Protein AF-A0A8D9GY89-F1 (afdb_monomer_lite)

Sequence (157 aa):
ISPLILLRYYDDDACVLRKMCLDAKAPHLSSSLPPTLPWKFNKHVQPNKGLTRQGNGNSQELRCVIDVIRYGDRTPKQKVKLNVTEEKLLNLMLKYNGGKPRAETKLKSAVQLQDLLDATRMLVPRTRPGHESDSDPEDLEHAEKLRQVKAVIEEVL

pLDDT: mean 77.35, std 14.72, range [43.56, 95.25]

Structure (mmCIF, N/CA/C/O backbone):
data_AF-A0A8D9GY89-F1
#
_entry.id   AF-A0A8D9GY89-F1
#
loop_
_atom_site.group_PDB
_atom_site.id
_atom_site.type_symbol
_atom_site.label_atom_id
_atom_site.label_alt_id
_atom_site.label_comp_id
_atom_site.label_asym_id
_atom_site.label_entity_id
_atom_site.label_seq_id
_atom_site.pdbx_PDB_ins_code
_atom_site.Cartn_x
_atom_site.Cartn_y
_atom_site.Cartn_z
_atom_site.occupancy
_atom_site.B_iso_or_equiv
_atom_site.auth_seq_id
_atom_site.auth_comp_id
_atom_site.auth_asym_id
_atom_site.auth_atom_id
_atom_site.pdbx_PDB_model_num
ATOM 1 N N . ILE A 1 1 ? 9.283 4.615 -1.381 1.00 58.66 1 ILE A N 1
ATOM 2 C CA . ILE A 1 1 ? 10.492 4.059 -2.040 1.00 58.66 1 ILE A CA 1
ATOM 3 C C . ILE A 1 1 ? 11.470 5.208 -2.205 1.00 58.66 1 ILE A C 1
ATOM 5 O O . ILE A 1 1 ? 11.090 6.213 -2.792 1.00 58.66 1 ILE A O 1
ATOM 9 N N . SER A 1 2 ? 12.668 5.113 -1.630 1.00 69.12 2 SER A N 1
ATOM 10 C CA . SER A 1 2 ? 13.670 6.181 -1.726 1.00 69.12 2 SER A CA 1
ATOM 11 C C . SER A 1 2 ? 14.101 6.401 -3.186 1.00 69.12 2 SER A C 1
ATOM 13 O O . SER A 1 2 ? 14.205 5.416 -3.922 1.00 69.12 2 SER A O 1
ATOM 15 N N . PRO A 1 3 ? 14.417 7.638 -3.612 1.00 66.19 3 PRO A N 1
ATOM 16 C CA . PRO A 1 3 ? 14.859 7.931 -4.982 1.00 66.19 3 PRO A CA 1
ATOM 17 C C . PRO A 1 3 ? 16.050 7.071 -5.432 1.00 66.19 3 PRO A C 1
ATOM 19 O O . PRO A 1 3 ? 16.104 6.623 -6.571 1.00 66.19 3 PRO A O 1
ATOM 22 N N . LEU A 1 4 ? 16.961 6.758 -4.505 1.00 69.31 4 LEU A N 1
ATOM 23 C CA . LEU A 1 4 ? 18.115 5.883 -4.740 1.00 69.31 4 LEU A CA 1
ATOM 24 C C . LEU A 1 4 ? 17.727 4.433 -5.075 1.00 69.31 4 LEU A C 1
ATOM 26 O O . LEU A 1 4 ? 18.391 3.790 -5.884 1.00 69.31 4 LEU A O 1
ATOM 30 N N . ILE A 1 5 ? 16.651 3.920 -4.473 1.00 70.31 5 ILE A N 1
ATOM 31 C CA . ILE A 1 5 ? 16.143 2.565 -4.737 1.00 70.31 5 ILE A CA 1
ATOM 32 C C . ILE A 1 5 ? 15.497 2.521 -6.122 1.00 70.31 5 ILE A C 1
ATOM 34 O O . ILE A 1 5 ? 15.667 1.551 -6.854 1.00 70.31 5 ILE A O 1
ATOM 38 N N . LEU A 1 6 ? 14.779 3.586 -6.486 1.00 70.19 6 LEU A N 1
ATOM 39 C CA . LEU A 1 6 ? 14.156 3.711 -7.797 1.00 70.19 6 LEU A CA 1
ATOM 40 C C . LEU A 1 6 ? 15.212 3.805 -8.910 1.00 70.19 6 LEU A C 1
ATOM 42 O O . LEU A 1 6 ? 15.078 3.139 -9.929 1.00 70.19 6 LEU A O 1
ATOM 46 N N . LEU A 1 7 ? 16.285 4.570 -8.691 1.00 75.81 7 LEU A N 1
ATOM 47 C CA . LEU A 1 7 ? 17.386 4.689 -9.649 1.00 75.81 7 LEU A CA 1
ATOM 48 C C . LEU A 1 7 ? 18.114 3.353 -9.860 1.00 75.81 7 LEU A C 1
ATOM 50 O O . LEU A 1 7 ? 18.347 2.964 -10.999 1.00 75.81 7 LEU A O 1
ATOM 54 N N . ARG A 1 8 ? 18.414 2.620 -8.777 1.00 80.50 8 ARG A N 1
ATOM 55 C CA . ARG A 1 8 ? 19.017 1.280 -8.881 1.00 80.50 8 ARG A CA 1
ATOM 56 C C . ARG A 1 8 ? 18.139 0.301 -9.651 1.00 80.50 8 ARG A C 1
ATOM 58 O O . ARG A 1 8 ? 18.654 -0.394 -10.512 1.00 80.50 8 ARG A O 1
ATOM 65 N N . TYR A 1 9 ? 16.835 0.295 -9.376 1.00 81.94 9 TYR A N 1
ATOM 66 C CA . TYR A 1 9 ? 15.886 -0.564 -10.081 1.00 81.94 9 TYR A CA 1
ATOM 67 C C . TYR A 1 9 ? 15.964 -0.367 -11.601 1.00 81.94 9 TYR A C 1
ATOM 69 O O . TYR A 1 9 ? 16.123 -1.340 -12.325 1.00 81.94 9 TYR A O 1
ATOM 77 N N . TYR A 1 10 ? 15.925 0.880 -12.081 1.00 83.00 10 TYR A N 1
ATOM 78 C CA . TYR A 1 10 ? 15.995 1.155 -13.520 1.00 83.00 10 TYR A CA 1
ATOM 79 C C . TYR A 1 10 ? 17.359 0.828 -14.140 1.00 83.00 10 TYR A C 1
ATOM 81 O O . TYR A 1 10 ? 17.413 0.393 -15.287 1.00 83.00 10 TYR A O 1
ATOM 89 N N . ASP A 1 11 ? 18.458 1.017 -13.403 1.00 83.56 11 ASP A N 1
ATOM 90 C CA . ASP A 1 11 ? 19.786 0.616 -13.876 1.00 83.56 11 ASP A CA 1
ATOM 91 C C . ASP A 1 11 ? 19.902 -0.913 -14.012 1.00 83.56 11 ASP A C 1
ATOM 93 O O . ASP A 1 11 ? 20.429 -1.401 -15.012 1.00 83.56 11 ASP A O 1
ATOM 97 N N . ASP A 1 12 ? 19.401 -1.676 -13.039 1.00 83.88 12 ASP A N 1
ATOM 98 C CA . ASP A 1 12 ? 19.424 -3.143 -13.083 1.00 83.88 12 ASP A CA 1
ATOM 99 C C . ASP A 1 12 ? 18.552 -3.666 -14.238 1.00 83.88 12 ASP A C 1
ATOM 101 O O . ASP A 1 12 ? 18.974 -4.531 -15.006 1.00 83.88 12 ASP A O 1
ATOM 105 N N . ASP A 1 13 ? 17.370 -3.079 -14.421 1.00 84.75 13 ASP A N 1
ATOM 106 C CA . ASP A 1 13 ? 16.427 -3.426 -15.487 1.00 84.75 13 ASP A CA 1
ATOM 107 C C . ASP A 1 13 ? 17.007 -3.147 -16.884 1.00 84.75 13 ASP A C 1
ATOM 109 O O . ASP A 1 13 ? 17.012 -4.005 -17.769 1.00 84.75 13 ASP A O 1
ATOM 113 N N . ALA A 1 14 ? 17.633 -1.980 -17.065 1.00 84.56 14 ALA A N 1
ATOM 114 C CA . ALA A 1 14 ? 18.332 -1.646 -18.300 1.00 84.56 14 ALA A CA 1
ATOM 115 C C . ALA A 1 14 ? 19.507 -2.602 -18.589 1.00 84.56 14 ALA A C 1
ATOM 117 O O . ALA A 1 14 ? 19.756 -2.925 -19.755 1.00 84.56 14 ALA A O 1
ATOM 118 N N . CYS A 1 15 ? 20.217 -3.095 -17.562 1.00 84.31 15 CYS A N 1
ATOM 119 C CA . CYS A 1 15 ? 21.236 -4.138 -17.742 1.00 84.31 15 CYS A CA 1
ATOM 120 C C . CYS A 1 15 ? 20.621 -5.441 -18.271 1.00 84.31 15 CYS A C 1
ATOM 122 O O . CYS A 1 15 ? 21.145 -6.031 -19.222 1.00 84.31 15 CYS A O 1
ATOM 124 N N . VAL A 1 16 ? 19.511 -5.881 -17.670 1.00 86.31 16 VAL A N 1
ATOM 125 C CA . VAL A 1 16 ? 18.814 -7.123 -18.033 1.00 86.31 16 VAL A CA 1
ATOM 126 C C . VAL A 1 16 ? 18.274 -7.045 -19.459 1.00 86.31 16 VAL A C 1
ATOM 128 O O . VAL A 1 16 ? 18.579 -7.920 -20.271 1.00 86.31 16 VAL A O 1
ATOM 131 N N . LEU A 1 17 ? 17.561 -5.972 -19.804 1.00 85.81 17 LEU A N 1
ATOM 132 C CA . LEU A 1 17 ? 17.019 -5.761 -21.148 1.00 85.81 17 LEU A CA 1
ATOM 133 C C . LEU A 1 17 ? 18.116 -5.724 -22.204 1.00 85.81 17 LEU A C 1
ATOM 135 O O . LEU A 1 17 ? 18.021 -6.397 -23.230 1.00 85.81 17 LEU A O 1
ATOM 139 N N . ARG A 1 18 ? 19.204 -4.992 -21.935 1.00 82.94 18 ARG A N 1
ATOM 140 C CA . ARG A 1 18 ? 20.362 -4.955 -22.830 1.00 82.94 18 ARG A CA 1
ATOM 141 C C . ARG A 1 18 ? 20.907 -6.356 -23.074 1.00 82.94 18 ARG A C 1
ATOM 143 O O . ARG A 1 18 ? 21.175 -6.700 -24.224 1.00 82.94 18 ARG A O 1
ATOM 150 N N . LYS A 1 19 ? 21.054 -7.165 -22.022 1.00 83.50 19 LYS A N 1
ATOM 151 C CA . LYS A 1 19 ? 21.532 -8.541 -22.151 1.00 83.50 19 LYS A CA 1
ATOM 152 C C . LYS A 1 19 ? 20.568 -9.404 -22.964 1.00 83.50 19 LYS A C 1
ATOM 154 O O . LYS A 1 19 ? 21.014 -10.042 -23.910 1.00 83.50 19 LYS A O 1
ATOM 159 N N . MET A 1 20 ? 19.269 -9.362 -22.675 1.00 86.38 20 MET A N 1
ATOM 160 C CA . MET A 1 20 ? 18.256 -10.117 -23.423 1.00 86.38 20 MET A CA 1
ATOM 161 C C . MET A 1 20 ? 18.237 -9.743 -24.911 1.00 86.38 20 MET A C 1
ATOM 163 O O . MET A 1 20 ? 18.232 -10.621 -25.774 1.00 86.38 20 MET A O 1
ATOM 167 N N . CYS A 1 21 ? 18.279 -8.446 -25.235 1.00 83.62 21 CYS A N 1
ATOM 168 C CA . CYS A 1 21 ? 18.325 -7.975 -26.618 1.00 83.62 21 CYS A CA 1
ATOM 169 C C . CYS A 1 21 ? 19.611 -8.408 -27.335 1.00 83.62 21 CYS A C 1
ATOM 171 O O . CYS A 1 21 ? 19.547 -8.851 -28.484 1.00 83.62 21 CYS A O 1
ATOM 173 N N . LEU A 1 22 ? 20.770 -8.293 -26.673 1.00 81.69 22 LEU A N 1
ATOM 174 C CA . LEU A 1 22 ? 22.052 -8.715 -27.238 1.00 81.69 22 LEU A CA 1
ATOM 175 C C . LEU A 1 22 ? 22.103 -10.230 -27.435 1.00 81.69 22 LEU A C 1
ATOM 177 O O . LEU A 1 22 ? 22.463 -10.665 -28.519 1.00 81.69 22 LEU A O 1
ATOM 181 N N . ASP A 1 23 ? 21.685 -11.032 -26.458 1.00 83.44 23 ASP A N 1
ATOM 182 C CA . ASP A 1 23 ? 21.632 -12.492 -26.593 1.00 83.44 23 ASP A CA 1
ATOM 183 C C . ASP A 1 23 ? 20.730 -12.913 -27.770 1.00 83.44 23 ASP A C 1
ATOM 185 O O . ASP A 1 23 ? 21.103 -13.787 -28.552 1.00 83.44 23 ASP A O 1
ATOM 189 N N . ALA A 1 24 ? 19.583 -12.249 -27.957 1.00 83.50 24 ALA A N 1
ATOM 190 C CA . ALA A 1 24 ? 18.628 -12.585 -29.013 1.00 83.50 24 ALA A CA 1
ATOM 191 C C . ALA A 1 24 ? 19.035 -12.116 -30.422 1.00 83.50 24 ALA A C 1
ATOM 193 O O . ALA A 1 24 ? 18.675 -12.757 -31.411 1.00 83.50 24 ALA A O 1
ATOM 194 N N . LYS A 1 25 ? 19.717 -10.969 -30.549 1.00 80.56 25 LYS A N 1
ATOM 195 C CA . LYS A 1 25 ? 19.997 -10.334 -31.855 1.00 80.56 25 LYS A CA 1
ATOM 196 C C . LYS A 1 25 ? 21.473 -10.316 -32.239 1.00 80.56 25 LYS A C 1
ATOM 198 O O . LYS A 1 25 ? 21.787 -10.279 -33.425 1.00 80.56 25 LYS A O 1
ATOM 203 N N . ALA A 1 26 ? 22.375 -10.339 -31.264 1.00 79.12 26 ALA A N 1
ATOM 204 C CA . ALA A 1 26 ? 23.816 -10.239 -31.465 1.00 79.12 26 ALA A CA 1
ATOM 205 C C . ALA A 1 26 ? 24.598 -10.971 -30.350 1.00 79.12 26 ALA A C 1
ATOM 207 O O . ALA A 1 26 ? 25.354 -10.336 -29.609 1.00 79.12 26 ALA A O 1
ATOM 208 N N . PRO A 1 27 ? 24.457 -12.306 -30.218 1.00 78.69 27 PRO A N 1
ATOM 209 C CA . PRO A 1 27 ? 25.036 -13.063 -29.101 1.00 78.69 27 PRO A CA 1
ATOM 210 C C . PRO A 1 27 ? 26.566 -12.941 -29.029 1.00 78.69 27 PRO A C 1
ATOM 212 O O . PRO A 1 27 ? 27.141 -12.901 -27.946 1.00 78.69 27 PRO A O 1
ATOM 215 N N . HIS A 1 28 ? 27.222 -12.765 -30.180 1.00 78.38 28 HIS A N 1
ATOM 216 C CA . HIS A 1 28 ? 28.659 -12.491 -30.280 1.00 78.38 28 HIS A CA 1
ATOM 217 C C . HIS A 1 28 ? 29.093 -11.196 -29.566 1.00 78.38 28 HIS A C 1
ATOM 219 O O . HIS A 1 28 ? 30.224 -11.102 -29.097 1.00 78.38 28 HIS A O 1
ATOM 225 N N . LEU A 1 29 ? 28.204 -10.203 -29.451 1.00 74.69 29 LEU A N 1
ATOM 226 C CA . LEU A 1 29 ? 28.462 -8.958 -28.721 1.00 74.69 29 LEU A CA 1
ATOM 227 C C . LEU A 1 29 ? 28.144 -9.083 -27.231 1.00 74.69 29 LEU A C 1
ATOM 229 O O . LEU A 1 29 ? 28.756 -8.386 -26.427 1.00 74.69 29 LEU A O 1
ATOM 233 N N . SER A 1 30 ? 27.223 -9.972 -26.853 1.00 74.25 30 SER A N 1
ATOM 234 C CA . SER A 1 30 ? 26.841 -10.191 -25.452 1.00 74.25 30 SER A CA 1
ATOM 235 C C . SER A 1 30 ? 28.015 -10.678 -24.597 1.00 74.25 30 SER A C 1
ATOM 237 O O . SER A 1 30 ? 28.170 -10.243 -23.461 1.00 74.25 30 SER A O 1
ATOM 239 N N . SER A 1 31 ? 28.891 -11.520 -25.157 1.00 70.38 31 SER A N 1
ATOM 240 C CA . SER A 1 31 ? 30.111 -11.979 -24.474 1.00 70.38 31 SER A CA 1
ATOM 241 C C . SER A 1 31 ? 31.249 -10.951 -24.481 1.00 70.38 31 SER A C 1
ATOM 243 O O . SER A 1 31 ? 32.128 -11.014 -23.628 1.00 70.38 31 SER A O 1
ATOM 245 N N . SER A 1 32 ? 31.257 -10.019 -25.440 1.00 71.62 32 SER A N 1
ATOM 246 C CA . SER A 1 32 ? 32.333 -9.028 -25.596 1.00 71.62 32 SER A CA 1
ATOM 247 C C . SER A 1 32 ? 32.081 -7.737 -24.822 1.00 71.62 32 SER A C 1
ATOM 249 O O . SER A 1 32 ? 33.029 -7.011 -24.518 1.00 71.62 32 SER A O 1
ATOM 251 N N . LEU A 1 33 ? 30.819 -7.397 -24.565 1.00 70.75 33 LEU A N 1
ATOM 252 C CA . LEU A 1 33 ? 30.455 -6.147 -23.922 1.00 70.75 33 LEU A CA 1
ATOM 253 C C . LEU A 1 33 ? 30.325 -6.344 -22.408 1.00 70.75 33 LEU A C 1
ATOM 255 O O . LEU A 1 33 ? 29.673 -7.292 -21.971 1.00 70.75 33 LEU A O 1
ATOM 259 N N . PRO A 1 34 ? 30.879 -5.433 -21.587 1.00 71.00 34 PRO A N 1
ATOM 260 C CA . PRO A 1 34 ? 30.720 -5.529 -20.146 1.00 71.00 34 PRO A CA 1
ATOM 261 C C . PRO A 1 34 ? 29.230 -5.430 -19.776 1.00 71.00 34 PRO A C 1
ATOM 263 O O . PRO A 1 34 ? 28.488 -4.691 -20.435 1.00 71.00 34 PRO A O 1
ATOM 266 N N . PRO A 1 35 ? 28.777 -6.136 -18.724 1.00 66.38 35 PRO A N 1
ATOM 267 C CA . PRO A 1 35 ? 27.377 -6.131 -18.292 1.00 66.38 35 PRO A CA 1
ATOM 268 C C . PRO A 1 35 ? 26.946 -4.791 -17.678 1.00 66.38 35 PRO A C 1
ATOM 270 O O . PRO A 1 35 ? 25.767 -4.581 -17.422 1.00 66.38 35 PRO A O 1
ATOM 273 N N . THR A 1 36 ? 27.887 -3.876 -17.449 1.00 68.31 36 THR A N 1
ATOM 274 C CA . THR A 1 36 ? 27.644 -2.561 -16.863 1.00 68.31 36 THR A CA 1
ATOM 275 C C . THR A 1 36 ? 27.198 -1.540 -17.908 1.00 68.31 36 THR A C 1
ATOM 277 O O . THR A 1 36 ? 27.636 -1.543 -19.061 1.00 68.31 36 THR A O 1
ATOM 280 N N . LEU A 1 37 ? 26.307 -0.641 -17.490 1.00 70.88 37 LEU A N 1
ATOM 281 C CA . LEU A 1 37 ? 25.761 0.400 -18.356 1.00 70.88 37 LEU A CA 1
ATOM 282 C C . LEU A 1 37 ? 26.814 1.470 -18.677 1.00 70.88 37 LEU A C 1
ATOM 284 O O . LEU A 1 37 ? 27.575 1.872 -17.793 1.00 70.88 37 LEU A O 1
ATOM 288 N N . PRO A 1 38 ? 26.843 1.990 -19.915 1.00 65.31 38 PRO A N 1
ATOM 289 C CA . PRO A 1 38 ? 27.890 2.904 -20.366 1.00 65.31 38 PRO A CA 1
ATOM 290 C C . PRO A 1 38 ? 27.910 4.240 -19.605 1.00 65.31 38 PRO A C 1
ATOM 292 O O . PRO A 1 38 ? 28.979 4.811 -19.425 1.00 65.31 38 PRO A O 1
ATOM 295 N N . TRP A 1 39 ? 26.772 4.710 -19.078 1.00 68.50 39 TRP A N 1
ATOM 296 C CA . TRP A 1 39 ? 26.701 5.933 -18.261 1.00 68.50 39 TRP A CA 1
ATOM 297 C C . TRP A 1 39 ? 27.191 5.758 -16.816 1.00 68.50 39 TRP A C 1
ATOM 299 O O . TRP A 1 39 ? 27.347 6.742 -16.098 1.00 68.50 39 TRP A O 1
ATOM 309 N N . LYS A 1 40 ? 27.463 4.523 -16.373 1.00 65.31 40 LYS A N 1
ATOM 310 C CA . LYS A 1 40 ? 28.121 4.257 -15.082 1.00 65.31 40 LYS A CA 1
ATOM 311 C C . LYS A 1 40 ? 29.634 4.496 -15.151 1.00 65.31 40 LYS A C 1
ATOM 313 O O . LYS A 1 40 ? 30.280 4.585 -14.109 1.00 65.31 40 LYS A O 1
ATOM 318 N N . PHE A 1 41 ? 30.203 4.610 -16.354 1.00 57.91 41 PHE A N 1
ATOM 319 C CA . PHE A 1 41 ? 31.607 4.949 -16.559 1.00 57.91 41 PHE A CA 1
ATOM 320 C C . PHE A 1 41 ? 31.769 6.455 -16.773 1.00 57.91 41 PHE A C 1
ATOM 322 O O . PHE A 1 41 ? 31.405 6.998 -17.809 1.00 57.91 41 PHE A O 1
ATOM 329 N N . ASN A 1 42 ? 32.408 7.129 -15.816 1.00 49.81 42 ASN A N 1
ATOM 330 C CA . ASN A 1 42 ? 32.759 8.552 -15.903 1.00 49.81 42 ASN A CA 1
ATOM 331 C C . ASN A 1 42 ? 33.963 8.830 -16.836 1.00 49.81 42 ASN A C 1
ATOM 333 O O . ASN A 1 42 ? 34.696 9.799 -16.659 1.00 49.81 42 ASN A O 1
ATOM 337 N N . LYS A 1 43 ? 34.237 7.944 -17.797 1.00 49.03 43 LYS A N 1
ATOM 338 C CA . LYS A 1 43 ? 35.296 8.125 -18.792 1.00 49.03 43 LYS A CA 1
ATOM 339 C C . LYS A 1 43 ? 34.702 7.884 -20.164 1.00 49.03 43 LYS A C 1
ATOM 341 O O . LYS A 1 43 ? 34.046 6.869 -20.375 1.00 49.03 43 LYS A O 1
ATOM 346 N N . HIS A 1 44 ? 34.951 8.836 -21.059 1.00 45.56 44 HIS A N 1
ATOM 347 C CA . HIS A 1 44 ? 34.568 8.811 -22.463 1.00 45.56 44 HIS A CA 1
ATOM 348 C C . HIS A 1 44 ? 34.841 7.416 -23.037 1.00 45.56 44 HIS A C 1
ATOM 350 O O . HIS A 1 44 ? 35.998 7.027 -23.213 1.00 45.56 44 HIS A O 1
ATOM 356 N N . VAL A 1 45 ? 33.780 6.637 -23.257 1.00 49.22 45 VAL A N 1
ATOM 357 C CA . VAL A 1 45 ? 33.882 5.344 -23.928 1.00 49.22 45 VAL A CA 1
ATOM 358 C C . VAL A 1 45 ? 34.410 5.666 -25.318 1.00 49.22 45 VAL A C 1
ATOM 360 O O . VAL A 1 45 ? 33.721 6.301 -26.115 1.00 49.22 45 VAL A O 1
ATOM 363 N N . GLN A 1 46 ? 35.674 5.325 -25.579 1.00 46.22 46 GLN A N 1
ATOM 364 C CA . GLN A 1 46 ? 36.215 5.395 -26.930 1.00 46.22 46 GLN A CA 1
ATOM 365 C C . GLN A 1 46 ? 35.260 4.602 -27.829 1.00 46.22 46 GLN A C 1
ATOM 367 O O . GLN A 1 46 ? 34.899 3.478 -27.457 1.00 46.22 46 GLN A O 1
ATOM 372 N N . PRO A 1 47 ? 34.811 5.164 -28.968 1.00 45.31 47 PRO A N 1
ATOM 373 C CA . PRO A 1 47 ? 33.952 4.438 -29.887 1.00 45.31 47 PRO A CA 1
ATOM 374 C C . PRO A 1 47 ? 34.655 3.126 -30.205 1.00 45.31 47 PRO A C 1
ATOM 376 O O . PRO A 1 47 ? 35.849 3.123 -30.512 1.00 45.31 47 PRO A O 1
ATOM 379 N N . ASN A 1 48 ? 33.938 2.021 -30.013 1.00 51.53 48 ASN A N 1
ATOM 380 C CA . ASN A 1 48 ? 34.486 0.675 -30.039 1.00 51.53 48 ASN A CA 1
ATOM 381 C C . ASN A 1 48 ? 35.023 0.380 -31.453 1.00 51.53 48 ASN A C 1
ATOM 383 O O . ASN A 1 48 ? 34.308 -0.117 -32.322 1.00 51.53 48 ASN A O 1
ATOM 387 N N . LYS A 1 49 ? 36.277 0.769 -31.713 1.00 44.34 49 LYS A N 1
ATOM 388 C CA . LYS A 1 49 ? 37.033 0.459 -32.928 1.00 44.34 49 LYS A CA 1
ATOM 389 C C . LYS A 1 49 ? 37.326 -1.039 -32.886 1.00 44.34 49 LYS A C 1
ATOM 391 O O . LYS A 1 49 ? 38.391 -1.438 -32.433 1.00 44.34 49 LYS A O 1
ATOM 396 N N . GLY A 1 50 ? 36.374 -1.869 -33.309 1.00 47.88 50 GLY A N 1
ATOM 397 C CA . GLY A 1 50 ? 36.658 -3.296 -33.482 1.00 47.88 50 GLY A CA 1
ATOM 398 C C . GLY A 1 50 ? 35.504 -4.291 -33.420 1.00 47.88 50 GLY A C 1
ATOM 399 O O . GLY A 1 50 ? 35.783 -5.481 -33.455 1.00 47.88 50 GLY A O 1
ATOM 400 N N . LEU A 1 51 ? 34.232 -3.884 -33.364 1.00 50.09 51 LEU A N 1
ATOM 401 C CA . LEU A 1 51 ? 33.106 -4.838 -33.424 1.00 50.09 51 LEU A CA 1
ATOM 402 C C . LEU A 1 51 ? 32.560 -5.027 -34.852 1.00 50.09 51 LEU A C 1
ATOM 404 O O . LEU A 1 51 ? 31.361 -5.198 -35.064 1.00 50.09 51 LEU A O 1
ATOM 408 N N . THR A 1 52 ? 33.432 -4.973 -35.860 1.00 44.88 52 THR A N 1
ATOM 409 C CA . THR A 1 52 ? 33.048 -5.201 -37.256 1.00 44.88 52 THR A CA 1
ATOM 410 C C . THR A 1 52 ? 32.938 -6.695 -37.528 1.00 44.88 52 THR A C 1
ATOM 412 O O . THR A 1 52 ? 33.943 -7.400 -37.607 1.00 44.88 52 THR A O 1
ATOM 415 N N . ARG A 1 53 ? 31.708 -7.177 -37.719 1.00 48.66 53 ARG A N 1
ATOM 416 C CA . ARG A 1 53 ? 31.449 -8.490 -38.311 1.00 48.66 53 ARG A CA 1
ATOM 417 C C . ARG A 1 53 ? 32.063 -8.518 -39.713 1.00 48.66 53 ARG A C 1
ATOM 419 O O . ARG A 1 53 ? 31.653 -7.760 -40.590 1.00 48.66 53 ARG A O 1
ATOM 426 N N . GLN A 1 54 ? 33.019 -9.414 -39.931 1.00 51.94 54 GLN A N 1
ATOM 427 C CA . GLN A 1 54 ? 33.434 -9.819 -41.268 1.00 51.94 54 GLN A CA 1
ATOM 428 C C . GLN A 1 54 ? 32.279 -10.649 -41.851 1.00 51.94 54 GLN A C 1
ATOM 430 O O . GLN A 1 54 ? 32.097 -11.815 -41.515 1.00 51.94 54 GLN A O 1
ATOM 435 N N . GLY A 1 55 ? 31.394 -10.013 -42.619 1.00 50.16 55 GLY A N 1
ATOM 436 C CA . GLY A 1 55 ? 30.248 -10.695 -43.216 1.00 50.16 55 GLY A CA 1
ATOM 437 C C . GLY A 1 55 ? 29.332 -9.753 -43.987 1.00 50.16 55 GLY A C 1
ATOM 438 O O . GLY A 1 55 ? 28.523 -9.055 -43.385 1.00 50.16 55 GLY A O 1
ATOM 439 N N . ASN A 1 56 ? 29.477 -9.777 -45.312 1.00 49.00 56 ASN A N 1
ATOM 440 C CA . ASN A 1 56 ? 28.618 -9.242 -46.373 1.00 49.00 56 ASN A CA 1
ATOM 441 C C . ASN A 1 56 ? 27.634 -8.113 -45.994 1.00 49.00 56 ASN A C 1
ATOM 443 O O . ASN A 1 56 ? 26.509 -8.349 -45.555 1.00 49.00 56 ASN A O 1
ATOM 447 N N . GLY A 1 57 ? 28.049 -6.881 -46.297 1.00 52.81 57 GLY A N 1
ATOM 448 C CA . GLY A 1 57 ? 27.209 -5.856 -46.928 1.00 52.81 57 GLY A CA 1
ATOM 449 C C . GLY A 1 57 ? 26.293 -5.005 -46.051 1.00 52.81 57 GLY A C 1
ATOM 450 O O . GLY A 1 57 ? 26.232 -3.806 -46.285 1.00 52.81 57 GLY A O 1
ATOM 451 N N . ASN A 1 58 ? 25.622 -5.561 -45.039 1.00 56.50 58 ASN A N 1
ATOM 452 C CA . ASN A 1 58 ? 24.592 -4.824 -44.292 1.00 56.50 58 ASN A CA 1
ATOM 453 C C . ASN A 1 58 ? 24.841 -4.888 -42.776 1.00 56.50 58 ASN A C 1
ATOM 455 O O . ASN A 1 58 ? 24.243 -5.696 -42.065 1.00 56.50 58 ASN A O 1
ATOM 459 N N . SER A 1 59 ? 25.738 -4.041 -42.266 1.00 63.19 59 SER A N 1
ATOM 460 C CA . SER A 1 59 ? 25.944 -3.860 -40.825 1.00 63.19 59 SER A CA 1
ATOM 461 C C . SER A 1 59 ? 24.806 -3.022 -40.233 1.00 63.19 59 SER A C 1
ATOM 463 O O . SER A 1 59 ? 24.759 -1.809 -40.430 1.00 63.19 59 SER A O 1
ATOM 465 N N . GLN A 1 60 ? 23.878 -3.657 -39.520 1.00 61.97 60 GLN A N 1
ATOM 466 C CA . GLN A 1 60 ? 22.865 -2.956 -38.729 1.00 61.97 60 GLN A CA 1
ATOM 467 C C . GLN A 1 60 ? 23.442 -2.608 -37.350 1.00 61.97 60 GLN A C 1
ATOM 469 O O . GLN A 1 60 ? 24.029 -3.463 -36.689 1.00 61.97 60 GLN A O 1
ATOM 474 N N . GLU A 1 61 ? 23.275 -1.358 -36.919 1.00 68.31 61 GLU A N 1
ATOM 475 C CA . GLU A 1 61 ? 23.733 -0.856 -35.620 1.00 68.31 61 GLU A CA 1
ATOM 476 C C . GLU A 1 61 ? 22.525 -0.537 -34.728 1.00 68.31 61 GLU A C 1
ATOM 478 O O . GLU A 1 61 ? 21.650 0.245 -35.107 1.00 68.31 61 GLU A O 1
ATOM 483 N N . LEU A 1 62 ? 22.475 -1.119 -33.525 1.00 67.56 62 LEU A N 1
ATOM 484 C CA . LEU A 1 62 ? 21.469 -0.770 -32.520 1.00 67.56 62 LEU A CA 1
ATOM 485 C C . LEU A 1 62 ? 21.817 0.589 -31.899 1.00 67.56 62 LEU A C 1
ATOM 487 O O . LEU A 1 62 ? 22.765 0.692 -31.124 1.00 67.56 62 LEU A O 1
ATOM 491 N N . ARG A 1 63 ? 21.043 1.628 -32.229 1.00 72.12 63 ARG A N 1
ATOM 492 C CA . ARG A 1 63 ? 21.285 2.999 -31.749 1.00 72.12 63 ARG A CA 1
ATOM 493 C C . ARG A 1 63 ? 20.693 3.270 -30.370 1.00 72.12 63 ARG A C 1
ATOM 495 O O . ARG A 1 63 ? 21.349 3.879 -29.531 1.00 72.12 63 ARG A O 1
ATOM 502 N N . CYS A 1 64 ? 19.459 2.835 -30.136 1.00 70.69 64 CYS A N 1
ATOM 503 C CA . CYS A 1 64 ? 18.787 2.988 -28.854 1.00 70.69 64 CYS A CA 1
ATOM 504 C C . CYS A 1 64 ? 17.753 1.880 -28.640 1.00 70.69 64 CYS A C 1
ATOM 506 O O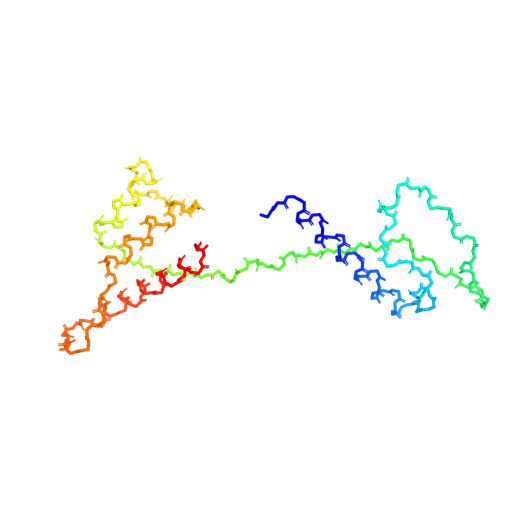 . CYS A 1 64 ? 17.215 1.311 -29.590 1.00 70.69 64 CYS A O 1
ATOM 508 N N . VAL A 1 65 ? 17.484 1.595 -27.370 1.00 74.00 65 VAL A N 1
ATOM 509 C CA . VAL A 1 65 ? 16.331 0.819 -26.915 1.00 74.00 65 VAL A CA 1
ATOM 510 C C . VAL A 1 65 ? 15.582 1.725 -25.953 1.00 74.00 65 VAL A C 1
ATOM 512 O O . VAL A 1 65 ? 16.190 2.285 -25.041 1.00 74.00 65 VAL A O 1
ATOM 515 N N . ILE A 1 66 ? 14.287 1.902 -26.190 1.00 79.06 66 ILE A N 1
ATOM 516 C CA . ILE A 1 66 ? 13.385 2.605 -25.282 1.00 79.06 66 ILE A CA 1
ATOM 517 C C . ILE A 1 66 ? 12.393 1.560 -24.804 1.00 79.06 66 ILE A C 1
ATOM 519 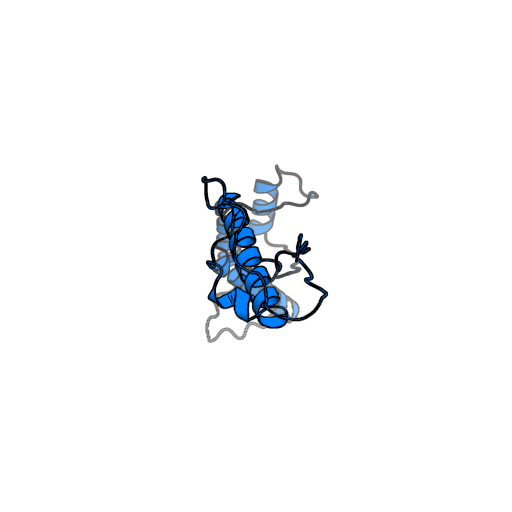O O . ILE A 1 66 ? 11.738 0.927 -25.631 1.00 79.06 66 ILE A O 1
ATOM 523 N N . ASP A 1 67 ? 12.300 1.389 -23.493 1.00 78.75 67 ASP A N 1
ATOM 524 C CA . ASP A 1 67 ? 11.311 0.514 -22.881 1.00 78.75 67 ASP A CA 1
ATOM 525 C C . ASP A 1 67 ? 10.470 1.296 -21.868 1.00 78.75 67 ASP A C 1
ATOM 527 O O . ASP A 1 67 ? 10.955 2.226 -21.217 1.00 78.75 67 ASP A O 1
ATOM 531 N N . VAL A 1 68 ? 9.189 0.944 -21.772 1.00 80.44 68 VAL A N 1
ATOM 532 C CA . VAL A 1 68 ? 8.223 1.570 -20.867 1.00 80.44 68 VAL A CA 1
ATOM 533 C C . VAL A 1 68 ? 7.824 0.542 -19.828 1.00 80.44 68 VAL A C 1
ATOM 535 O O . VAL A 1 68 ? 6.937 -0.284 -20.037 1.00 80.44 68 VAL A O 1
ATOM 538 N N . ILE A 1 69 ? 8.472 0.630 -18.673 1.00 75.12 69 ILE A N 1
ATOM 539 C CA . ILE A 1 69 ? 8.352 -0.386 -17.638 1.00 75.12 69 ILE A CA 1
ATOM 540 C C . ILE A 1 69 ? 7.488 0.165 -16.517 1.00 75.12 69 ILE A C 1
ATOM 542 O O . ILE A 1 69 ? 7.799 1.181 -15.888 1.00 75.12 69 ILE A O 1
ATOM 546 N N . ARG A 1 70 ? 6.366 -0.510 -16.261 1.00 78.88 70 ARG A N 1
ATOM 547 C CA . ARG A 1 70 ? 5.552 -0.236 -15.081 1.00 78.88 70 ARG A CA 1
ATOM 548 C C . ARG A 1 70 ? 6.130 -0.983 -13.898 1.00 78.88 70 ARG A C 1
ATOM 550 O O . ARG A 1 70 ? 6.278 -2.200 -13.928 1.00 78.88 70 ARG A O 1
ATOM 557 N N . TYR A 1 71 ? 6.366 -0.243 -12.825 1.00 71.69 71 TYR A N 1
ATOM 558 C CA . TYR A 1 71 ? 6.662 -0.833 -11.535 1.00 71.69 71 TYR A CA 1
ATOM 559 C C . TYR A 1 71 ? 5.507 -1.772 -11.129 1.00 71.69 71 TYR A C 1
ATOM 561 O O . TYR A 1 71 ? 4.370 -1.311 -10.994 1.00 71.69 71 TYR A O 1
ATOM 569 N N . GLY A 1 72 ? 5.773 -3.074 -10.975 1.00 72.38 72 GLY A N 1
ATOM 570 C CA . GLY A 1 72 ? 4.776 -4.034 -10.490 1.00 72.38 72 GLY A CA 1
ATOM 571 C C . GLY A 1 72 ? 4.303 -3.613 -9.101 1.00 72.38 72 GLY A C 1
ATOM 572 O O . GLY A 1 72 ? 5.133 -3.462 -8.209 1.00 72.38 72 GLY A O 1
ATOM 573 N N . ASP A 1 73 ? 3.005 -3.334 -8.943 1.00 66.56 73 ASP A N 1
ATOM 574 C CA . ASP A 1 73 ? 2.449 -2.693 -7.744 1.00 66.56 73 ASP A CA 1
ATOM 575 C C . ASP A 1 73 ? 2.888 -3.449 -6.482 1.00 66.56 73 ASP A C 1
ATOM 577 O O . ASP A 1 73 ? 2.646 -4.646 -6.317 1.00 66.56 73 ASP A O 1
ATOM 581 N N . ARG A 1 74 ? 3.657 -2.733 -5.659 1.00 69.00 74 ARG A N 1
ATOM 582 C CA . ARG A 1 74 ? 4.427 -3.263 -4.537 1.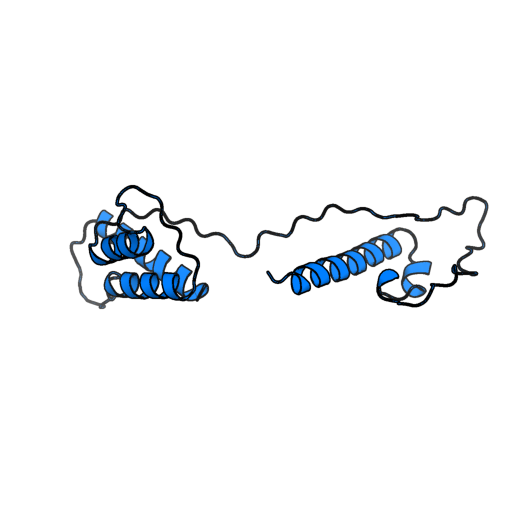00 69.00 74 ARG A CA 1
ATOM 583 C C . ARG A 1 74 ? 3.433 -3.596 -3.417 1.00 69.00 74 ARG A C 1
ATOM 585 O O . ARG A 1 74 ? 2.790 -2.687 -2.900 1.00 69.00 74 ARG A O 1
ATOM 592 N N . THR A 1 75 ? 3.367 -4.879 -3.060 1.00 65.06 75 THR A N 1
ATOM 593 C CA . THR A 1 75 ? 2.535 -5.488 -2.002 1.00 65.06 75 THR A CA 1
ATOM 594 C C . THR A 1 75 ? 1.042 -5.607 -2.361 1.00 65.06 75 THR A C 1
ATOM 596 O O . THR A 1 75 ? 0.414 -4.612 -2.735 1.00 65.06 75 THR A O 1
ATOM 599 N N . PRO A 1 76 ? 0.440 -6.812 -2.263 1.00 70.75 76 PRO A N 1
ATOM 600 C CA . PRO A 1 76 ? -0.985 -6.997 -2.524 1.00 70.75 76 PRO A CA 1
ATOM 601 C C . PRO A 1 76 ? -1.824 -6.062 -1.645 1.00 70.75 76 PRO A C 1
ATOM 603 O O . PRO A 1 76 ? -1.653 -5.985 -0.431 1.00 70.75 76 PRO A O 1
ATOM 606 N N . LYS A 1 77 ? -2.741 -5.318 -2.271 1.00 80.19 77 LYS A N 1
ATOM 607 C CA . LYS A 1 77 ? -3.635 -4.395 -1.565 1.00 80.19 77 LYS A CA 1
ATOM 608 C C . LYS A 1 77 ? -4.802 -5.170 -0.976 1.00 80.19 77 LYS A C 1
ATOM 610 O O . LYS A 1 77 ? -5.674 -5.625 -1.713 1.00 80.19 77 LYS A O 1
ATOM 615 N N . GLN A 1 78 ? -4.860 -5.258 0.347 1.00 85.56 78 GLN A N 1
ATOM 616 C CA . GLN A 1 78 ? -6.011 -5.831 1.032 1.00 85.56 78 GLN A CA 1
ATOM 617 C C . GLN A 1 78 ? -7.100 -4.771 1.212 1.00 85.56 78 GLN A C 1
ATOM 619 O O . GLN A 1 78 ? -6.877 -3.726 1.824 1.00 85.56 78 GLN A O 1
ATOM 624 N N . LYS A 1 79 ? -8.292 -5.024 0.663 1.00 88.06 79 LYS A N 1
ATOM 625 C CA . LYS A 1 79 ? -9.444 -4.125 0.788 1.00 88.06 79 LYS A CA 1
ATOM 626 C C . LYS A 1 79 ? -10.501 -4.767 1.674 1.00 88.06 79 LYS A C 1
ATOM 628 O O . LYS A 1 79 ? -11.236 -5.638 1.223 1.00 88.06 79 LYS A O 1
ATOM 633 N N . VAL A 1 80 ? -10.597 -4.295 2.912 1.00 89.31 80 VAL A N 1
ATOM 634 C CA . VAL A 1 80 ? -11.630 -4.714 3.867 1.00 89.31 80 VAL A CA 1
ATOM 635 C C . VAL A 1 80 ? -12.673 -3.605 3.988 1.00 89.31 80 VAL A C 1
ATOM 637 O O . VAL A 1 80 ? -12.326 -2.427 4.069 1.00 89.31 80 VAL A O 1
ATOM 640 N N . LYS A 1 81 ? -13.959 -3.969 3.973 1.00 90.44 81 LYS A N 1
ATOM 641 C CA . LYS A 1 81 ? -15.068 -3.072 4.322 1.00 90.44 81 LYS A CA 1
ATOM 642 C C . LYS A 1 81 ? -15.665 -3.546 5.640 1.00 90.44 81 LYS A C 1
ATOM 644 O O . LYS A 1 81 ? -16.172 -4.663 5.710 1.00 90.44 81 LYS A O 1
ATOM 649 N N . LEU A 1 82 ? -15.599 -2.695 6.655 1.00 89.94 82 LEU A N 1
ATOM 650 C CA . LEU A 1 82 ? -16.060 -2.979 8.008 1.00 89.94 82 LEU A CA 1
ATOM 651 C C . LEU A 1 82 ? -16.926 -1.814 8.488 1.00 89.94 82 LEU A C 1
ATOM 653 O O . LEU A 1 82 ? -16.480 -0.668 8.459 1.00 89.94 82 LEU A O 1
ATOM 657 N N . ASN A 1 83 ? -18.148 -2.111 8.926 1.00 88.81 83 ASN A N 1
ATOM 658 C CA . ASN A 1 83 ? -18.986 -1.136 9.616 1.00 88.81 83 ASN A CA 1
ATOM 659 C C . ASN A 1 83 ? -18.512 -1.062 11.059 1.00 88.81 83 ASN A C 1
ATOM 661 O O . ASN A 1 83 ? -18.598 -2.060 11.756 1.00 88.81 83 ASN A O 1
ATOM 665 N N . VAL A 1 84 ? -17.994 0.081 11.494 1.00 86.81 84 VAL A N 1
ATOM 666 C CA . VAL A 1 84 ? -17.444 0.248 12.842 1.00 86.81 84 VAL A CA 1
ATOM 667 C C . VAL A 1 84 ? -18.462 0.967 13.719 1.00 86.81 84 VAL A C 1
ATOM 669 O O . VAL A 1 84 ? -18.797 2.119 13.456 1.00 86.81 84 VAL A O 1
ATOM 672 N N . THR A 1 85 ? -18.921 0.295 14.768 1.00 86.69 85 THR A N 1
ATOM 673 C CA . THR A 1 85 ? -19.800 0.846 15.815 1.00 86.69 85 THR A CA 1
ATOM 674 C C . THR A 1 85 ? -19.043 1.154 17.108 1.00 86.69 85 THR A C 1
ATOM 676 O O . THR A 1 85 ? -19.503 1.944 17.926 1.00 86.69 85 THR A O 1
ATOM 679 N N . GLU A 1 86 ? -17.859 0.566 17.270 1.00 88.81 86 GLU A N 1
ATOM 680 C CA . GLU A 1 86 ? -17.074 0.609 18.499 1.00 88.81 86 GLU A CA 1
ATOM 681 C C . GLU A 1 86 ? -16.449 1.979 18.767 1.00 88.81 86 GLU A C 1
ATOM 683 O O . GLU A 1 86 ? -15.664 2.505 17.968 1.00 88.81 86 GLU A O 1
ATOM 688 N N . GLU A 1 87 ? -16.729 2.522 19.953 1.00 90.94 87 GLU A N 1
ATOM 689 C CA . GLU A 1 87 ? -16.330 3.875 20.349 1.00 90.94 87 GLU A CA 1
ATOM 690 C C . GLU A 1 87 ? -14.812 4.087 20.260 1.00 90.94 87 GLU A C 1
ATOM 692 O O . GLU A 1 87 ? -14.345 5.141 19.841 1.00 90.94 87 GLU A O 1
ATOM 697 N N . LYS A 1 88 ? -14.016 3.060 20.581 1.00 89.25 88 LYS A N 1
ATOM 698 C CA . LYS A 1 88 ? -12.546 3.128 20.533 1.00 89.25 88 LYS A CA 1
ATOM 699 C C . LYS A 1 88 ? -12.021 3.427 19.133 1.00 89.25 88 LYS A C 1
ATOM 701 O O . LYS A 1 88 ? -11.149 4.280 18.974 1.00 89.25 88 LYS A O 1
ATOM 706 N N . LEU A 1 89 ? -12.549 2.737 18.123 1.00 91.19 89 LEU A N 1
ATOM 707 C CA . LEU A 1 89 ? -12.152 2.953 16.735 1.00 91.19 89 LEU A CA 1
ATOM 708 C C . LEU A 1 89 ? -12.712 4.279 16.211 1.00 91.19 89 LEU A C 1
ATOM 710 O O . LEU A 1 89 ? -11.997 5.004 15.523 1.00 91.19 89 LEU A O 1
ATOM 714 N N . LEU A 1 90 ? -13.947 4.638 16.575 1.00 91.62 90 LEU A N 1
ATOM 715 C CA . LEU A 1 90 ? -14.544 5.923 16.198 1.00 91.62 90 LEU A CA 1
ATOM 716 C C . LEU A 1 90 ? -13.749 7.109 16.766 1.00 91.62 90 LEU A C 1
ATOM 718 O O . LEU A 1 90 ? -13.378 8.016 16.019 1.00 91.62 90 LEU A O 1
ATOM 722 N N . ASN A 1 91 ? -13.400 7.070 18.053 1.00 91.88 91 ASN A N 1
ATOM 723 C CA . ASN A 1 91 ? -12.573 8.081 18.714 1.00 91.88 91 ASN A CA 1
ATOM 724 C C . ASN A 1 91 ? -11.181 8.175 18.077 1.00 91.88 91 ASN A C 1
ATOM 726 O O . ASN A 1 91 ? -10.654 9.277 17.903 1.00 91.88 91 ASN A O 1
ATOM 730 N N . LEU A 1 92 ? -10.601 7.042 17.663 1.00 92.69 92 LEU A N 1
ATOM 731 C CA . LEU A 1 92 ? -9.328 7.024 16.946 1.00 92.69 92 LEU A CA 1
ATOM 732 C C . LEU A 1 92 ? -9.423 7.722 15.583 1.00 92.69 92 LEU A C 1
ATOM 734 O O . LEU A 1 92 ? -8.549 8.518 15.233 1.00 92.69 92 LEU A O 1
ATOM 738 N N . MET A 1 93 ? -10.496 7.468 14.830 1.00 91.56 93 MET A N 1
ATOM 739 C CA . MET A 1 93 ? -10.732 8.166 13.567 1.00 91.56 93 MET A CA 1
ATOM 740 C C . MET A 1 93 ? -10.892 9.667 13.812 1.00 91.56 93 MET A C 1
ATOM 742 O O . MET A 1 93 ? -10.205 10.452 13.166 1.00 91.56 93 MET A O 1
ATOM 746 N N . LEU A 1 94 ? -11.687 10.091 14.803 1.00 91.94 94 LEU A N 1
ATOM 747 C CA . LEU A 1 94 ? -11.824 11.513 15.148 1.00 91.94 94 LEU A CA 1
ATOM 748 C C . LEU A 1 94 ? -10.489 12.169 15.538 1.00 91.94 94 LEU A C 1
ATOM 750 O O . LEU A 1 94 ? -10.221 13.287 15.084 1.00 91.94 94 LEU A O 1
ATOM 754 N N . LYS A 1 95 ? -9.647 11.480 16.324 1.00 92.38 95 LYS A N 1
ATOM 755 C CA . LYS A 1 95 ? -8.305 11.944 16.729 1.00 92.38 95 LYS A CA 1
ATOM 756 C C . LYS A 1 95 ? -7.454 12.304 15.512 1.00 92.38 95 LYS A C 1
ATOM 758 O O . LYS A 1 95 ? -6.830 13.363 15.493 1.00 92.38 95 LYS A O 1
ATOM 763 N N . TYR A 1 96 ? -7.450 11.459 14.482 1.00 92.31 96 TYR A N 1
ATOM 764 C CA . TYR A 1 96 ? -6.638 11.677 13.280 1.00 92.31 96 TYR A CA 1
ATOM 765 C C . TYR A 1 96 ? -7.330 12.485 12.177 1.00 92.31 96 TYR A C 1
ATOM 767 O O . TYR A 1 96 ? -6.653 12.963 11.267 1.00 92.31 96 TYR A O 1
ATOM 775 N N . ASN A 1 97 ? -8.643 12.700 12.273 1.00 91.62 97 ASN A N 1
ATOM 776 C CA . ASN A 1 97 ? -9.405 13.522 11.331 1.00 91.62 97 ASN A CA 1
ATOM 777 C C . ASN A 1 97 ? -9.533 14.998 11.734 1.00 91.62 97 ASN A C 1
ATOM 779 O O . ASN A 1 97 ? -10.258 15.757 11.086 1.00 91.62 97 ASN A O 1
ATOM 783 N N . GLY A 1 98 ? -8.918 15.404 12.850 1.00 87.75 98 GLY A N 1
ATOM 784 C CA . GLY A 1 98 ? -9.093 16.747 13.406 1.00 87.75 98 GLY A CA 1
ATOM 785 C C . GLY A 1 98 ? -10.529 17.018 13.869 1.00 87.75 98 GLY A C 1
ATOM 786 O O . GLY A 1 98 ? -11.037 18.120 13.677 1.00 87.75 98 GLY A O 1
ATOM 787 N N . GLY A 1 99 ? -11.208 16.000 14.411 1.00 85.75 99 GLY A N 1
ATOM 788 C CA . GLY A 1 99 ? -12.544 16.130 15.001 1.00 85.75 99 GLY A CA 1
ATOM 789 C C . GLY A 1 99 ? -13.703 16.243 14.008 1.00 85.75 99 GLY A C 1
ATOM 790 O O . GLY A 1 99 ? -14.815 16.559 14.415 1.00 85.75 99 GLY A O 1
ATOM 791 N N . LYS A 1 100 ? -13.482 15.993 12.711 1.00 88.50 100 LYS A N 1
ATOM 792 C CA . LYS A 1 100 ? -14.534 16.035 11.680 1.00 88.50 100 LYS A CA 1
ATOM 793 C C . LYS A 1 100 ? -15.185 14.651 11.521 1.00 88.50 100 LYS A C 1
ATOM 795 O O . LYS A 1 100 ? -14.553 13.774 10.952 1.00 88.50 100 LYS A O 1
ATOM 800 N N . PRO A 1 101 ? -16.442 14.406 11.926 1.00 82.62 101 PRO A N 1
ATOM 801 C CA . PRO A 1 101 ? -16.987 13.039 11.935 1.00 82.62 101 PRO A CA 1
ATOM 802 C C . PRO A 1 101 ? -17.275 12.453 10.545 1.00 82.62 101 PRO A C 1
ATOM 804 O O . PRO A 1 101 ? -17.344 11.242 10.387 1.00 82.62 101 PRO A O 1
ATOM 807 N N . ARG A 1 102 ? -17.473 13.305 9.529 1.00 86.00 102 ARG A N 1
ATOM 808 C CA . ARG A 1 102 ? -17.899 12.893 8.175 1.00 86.00 102 ARG A CA 1
ATOM 809 C C . ARG A 1 102 ? -16.781 12.897 7.127 1.00 86.00 102 ARG A C 1
ATOM 811 O O . ARG A 1 102 ? -17.055 12.639 5.960 1.00 86.00 102 ARG A O 1
ATOM 818 N N . ALA A 1 103 ? -15.550 13.244 7.504 1.00 87.25 103 ALA A N 1
ATOM 819 C CA . ALA A 1 103 ? -14.429 13.289 6.566 1.00 87.25 103 ALA A CA 1
ATOM 820 C C . ALA A 1 103 ? -13.688 11.943 6.513 1.00 87.25 103 ALA A C 1
ATOM 822 O O . ALA A 1 103 ? -13.636 11.215 7.500 1.00 87.25 103 ALA A O 1
ATOM 823 N N . GLU A 1 104 ? -13.091 11.615 5.370 1.00 88.88 104 GLU A N 1
ATOM 824 C CA . GLU A 1 104 ? -12.257 10.419 5.228 1.00 88.88 104 GLU A CA 1
ATOM 825 C C . GLU A 1 104 ? -10.901 10.624 5.924 1.00 88.88 104 GLU A C 1
ATOM 827 O O . GLU A 1 104 ? -10.195 11.597 5.650 1.00 88.88 104 GLU A O 1
ATOM 832 N N . THR A 1 105 ? -10.505 9.686 6.787 1.00 90.50 105 THR A N 1
ATOM 833 C CA . THR A 1 105 ? -9.201 9.697 7.465 1.00 90.50 105 THR A CA 1
ATOM 834 C C . THR A 1 105 ? -8.258 8.683 6.837 1.00 90.50 105 THR A C 1
ATOM 836 O O . THR A 1 105 ? -8.601 7.515 6.675 1.00 90.50 105 THR A O 1
ATOM 839 N N . LYS A 1 106 ? -7.036 9.117 6.512 1.00 92.19 106 LYS A N 1
ATOM 840 C CA . LYS A 1 106 ? -5.984 8.245 5.974 1.00 92.19 106 LYS A CA 1
ATOM 841 C C . LYS A 1 106 ? -4.883 8.069 7.007 1.00 92.19 106 LYS A C 1
ATOM 843 O O . LYS A 1 106 ? -4.183 9.026 7.327 1.00 92.19 106 LYS A O 1
ATOM 848 N N . LEU A 1 107 ? -4.712 6.839 7.474 1.00 92.19 107 LEU A N 1
ATOM 849 C CA . LEU A 1 107 ? -3.636 6.445 8.376 1.00 92.19 107 LEU A CA 1
ATOM 850 C C . LEU A 1 107 ? -2.453 5.953 7.534 1.00 92.19 107 LEU A C 1
ATOM 852 O O . LEU A 1 107 ? -2.615 5.082 6.683 1.00 92.19 107 LEU A O 1
ATOM 856 N N . LYS A 1 108 ? -1.284 6.575 7.704 1.00 90.75 108 LYS A N 1
ATOM 857 C CA . LYS A 1 108 ? -0.081 6.313 6.895 1.00 90.75 108 LYS A CA 1
ATOM 858 C C . LYS A 1 108 ? 1.180 6.110 7.724 1.00 90.75 108 LYS A C 1
ATOM 860 O O . LYS A 1 108 ? 2.093 5.442 7.253 1.00 90.75 108 LYS A O 1
ATOM 865 N N . SER A 1 109 ? 1.286 6.741 8.893 1.00 93.56 109 SER A N 1
ATOM 866 C CA . SER A 1 109 ? 2.485 6.617 9.723 1.00 93.56 109 SER A CA 1
ATOM 867 C C . SER A 1 109 ? 2.450 5.335 10.553 1.00 93.56 109 SER A C 1
ATOM 869 O O . SER A 1 109 ? 1.376 4.864 10.922 1.00 93.56 109 SER A O 1
ATOM 871 N N . ALA A 1 110 ? 3.626 4.804 10.899 1.00 92.25 110 ALA A N 1
ATOM 872 C CA . ALA A 1 110 ? 3.737 3.626 11.761 1.00 92.25 110 ALA A CA 1
ATOM 873 C C . ALA A 1 110 ? 2.986 3.818 13.091 1.00 92.25 110 ALA A C 1
ATOM 875 O O . ALA A 1 110 ? 2.258 2.936 13.517 1.00 92.25 110 ALA A O 1
ATOM 876 N N . VAL A 1 111 ? 3.064 5.013 13.690 1.00 94.31 111 VAL A N 1
ATOM 877 C CA . VAL A 1 111 ? 2.339 5.347 14.930 1.00 94.31 111 VAL A CA 1
ATOM 878 C C . VAL A 1 111 ? 0.820 5.276 14.739 1.00 94.31 111 VAL A C 1
ATOM 880 O O . VAL A 1 111 ? 0.120 4.723 15.574 1.00 94.31 111 VAL A O 1
ATOM 883 N N . GLN A 1 112 ? 0.298 5.799 13.625 1.00 94.25 112 GLN A N 1
ATOM 884 C CA . GLN A 1 112 ? -1.138 5.743 13.326 1.00 94.25 112 GLN A CA 1
ATOM 885 C C . GLN A 1 112 ? -1.635 4.308 13.132 1.00 94.25 112 GLN A C 1
ATOM 88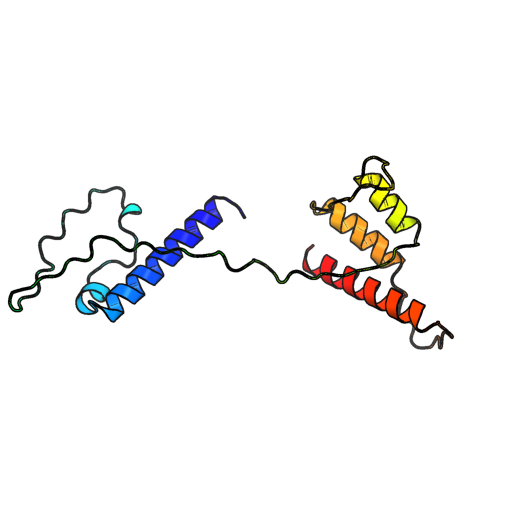7 O O . GLN A 1 112 ? -2.731 3.965 13.571 1.00 94.25 112 GLN A O 1
ATOM 892 N N . LEU A 1 113 ? -0.838 3.486 12.448 1.00 94.81 113 LEU A N 1
ATOM 893 C CA . LEU A 1 113 ? -1.154 2.081 12.214 1.00 94.81 113 LEU A CA 1
ATOM 894 C C . LEU A 1 113 ? -1.040 1.261 13.505 1.00 94.81 113 LEU A C 1
ATOM 896 O O . LEU A 1 113 ? -1.870 0.386 13.732 1.00 94.81 113 LEU A O 1
ATOM 900 N N . GLN A 1 114 ? -0.081 1.585 14.374 1.00 95.25 114 GLN A N 1
ATOM 901 C CA . GLN A 1 114 ? 0.072 0.958 15.684 1.00 95.25 114 GLN A CA 1
ATOM 902 C C . GLN A 1 114 ? -1.119 1.268 16.598 1.00 95.25 114 GLN A C 1
ATOM 904 O O . GLN A 1 114 ? -1.709 0.343 17.151 1.00 95.25 114 GLN A O 1
ATOM 909 N N . ASP A 1 115 ? -1.550 2.532 16.684 1.00 94.75 115 ASP A N 1
ATOM 910 C CA . ASP A 1 115 ? -2.738 2.896 17.466 1.00 94.75 115 ASP A CA 1
ATOM 911 C C . ASP A 1 115 ? -3.998 2.163 16.946 1.00 94.75 115 ASP A C 1
ATOM 913 O O . ASP A 1 115 ? -4.840 1.722 17.734 1.00 94.75 115 ASP A O 1
ATOM 917 N N . LEU A 1 116 ? -4.129 1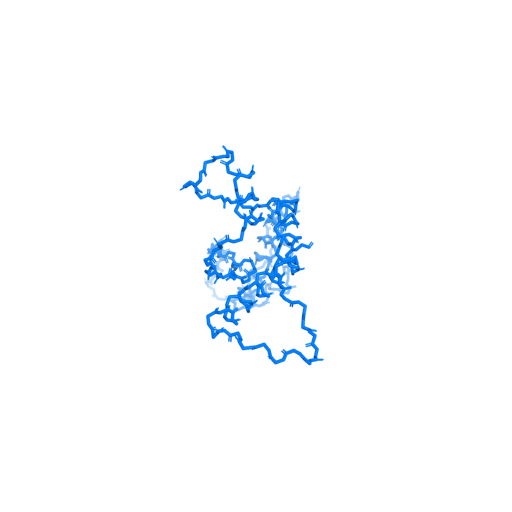.988 15.620 1.00 94.44 116 LEU A N 1
ATOM 918 C CA . LEU A 1 116 ? -5.217 1.207 15.019 1.00 94.44 116 LEU A CA 1
ATOM 919 C C . LEU A 1 116 ? -5.123 -0.280 15.382 1.00 94.44 116 LEU A C 1
ATOM 921 O O . LEU A 1 116 ? -6.144 -0.900 15.696 1.00 94.44 116 LEU A O 1
ATOM 925 N N . LEU A 1 117 ? -3.920 -0.854 15.351 1.00 94.50 117 LEU A N 1
ATOM 926 C CA . LEU A 1 117 ? -3.684 -2.243 15.727 1.00 94.50 117 LEU A CA 1
ATOM 927 C C . LEU A 1 117 ? -4.059 -2.491 17.189 1.00 94.50 117 LEU A C 1
ATOM 929 O O . LEU A 1 117 ? -4.756 -3.460 17.490 1.00 94.50 117 LEU A O 1
ATOM 933 N N . ASP A 1 118 ? -3.650 -1.603 18.090 1.00 94.12 118 ASP A N 1
ATOM 934 C CA . ASP A 1 118 ? -3.920 -1.747 19.517 1.00 94.12 118 ASP A CA 1
ATOM 935 C C . ASP A 1 118 ? -5.414 -1.612 19.825 1.00 94.12 118 ASP A C 1
ATOM 937 O O . ASP A 1 118 ? -5.966 -2.442 20.553 1.00 94.12 118 ASP A O 1
ATOM 941 N N . ALA A 1 119 ? -6.111 -0.665 19.186 1.00 93.56 119 ALA A N 1
ATOM 942 C CA . ALA A 1 119 ? -7.568 -0.574 19.271 1.00 93.56 119 ALA A CA 1
ATOM 943 C C . ALA A 1 119 ? -8.252 -1.852 18.750 1.00 93.56 119 ALA A C 1
ATOM 945 O O . ALA A 1 119 ? -9.145 -2.388 19.406 1.00 93.56 119 ALA A O 1
ATOM 946 N N . THR A 1 120 ? -7.797 -2.384 17.612 1.00 92.69 120 THR A N 1
ATOM 947 C CA . THR A 1 120 ? -8.354 -3.604 17.003 1.00 92.69 120 THR A CA 1
ATOM 948 C C . THR A 1 120 ? -8.125 -4.832 17.890 1.00 92.69 120 THR A C 1
ATOM 950 O O . THR A 1 120 ? -9.035 -5.636 18.082 1.00 92.69 120 THR A O 1
ATOM 953 N N . ARG A 1 121 ? -6.947 -4.970 18.513 1.00 91.94 121 ARG A N 1
ATOM 954 C CA . ARG A 1 121 ? -6.618 -6.074 19.438 1.00 91.94 121 ARG A CA 1
ATOM 955 C C . ARG A 1 121 ? -7.528 -6.131 20.661 1.00 91.94 121 ARG A C 1
ATOM 957 O O . ARG A 1 121 ? -7.764 -7.221 21.173 1.00 91.94 121 ARG A O 1
ATOM 964 N N . MET A 1 122 ? -8.027 -4.985 21.127 1.00 89.19 122 MET A N 1
ATOM 965 C CA . MET A 1 122 ? -8.992 -4.940 22.228 1.00 89.19 122 MET A CA 1
ATOM 966 C C . MET A 1 122 ? -10.392 -5.412 21.821 1.00 89.19 122 MET A C 1
ATOM 968 O O . MET A 1 122 ? -11.161 -5.790 22.700 1.00 89.19 122 MET A O 1
ATOM 972 N N . LEU A 1 123 ? -10.725 -5.332 20.530 1.00 87.19 123 LEU A N 1
ATOM 973 C CA . LEU A 1 123 ? -12.052 -5.640 19.993 1.00 87.19 123 LEU A CA 1
ATOM 974 C C . LEU A 1 123 ? -12.152 -7.063 19.441 1.00 87.19 123 LEU A C 1
ATOM 976 O O . LEU A 1 123 ? -13.224 -7.652 19.479 1.00 87.19 123 LEU A O 1
ATOM 980 N N . VAL A 1 124 ? -11.047 -7.638 18.954 1.00 86.25 124 VAL A N 1
ATOM 981 C CA . VAL A 1 124 ? -11.021 -9.034 18.495 1.00 86.25 124 VAL A CA 1
ATOM 982 C C . VAL A 1 124 ? -11.315 -9.964 19.682 1.00 86.25 124 VAL A C 1
ATOM 984 O O . VAL A 1 124 ? -10.518 -10.003 20.628 1.00 86.25 124 VAL A O 1
ATOM 987 N N . PRO A 1 125 ? -12.403 -10.760 19.643 1.00 79.31 125 PRO A N 1
ATOM 988 C CA . PRO A 1 125 ? -12.711 -11.698 20.712 1.00 79.31 125 PRO A CA 1
ATOM 989 C C . PRO A 1 125 ? -11.553 -12.678 20.924 1.00 79.31 125 PRO A C 1
ATOM 991 O O . PRO A 1 125 ? -11.056 -13.289 19.973 1.00 79.31 125 PRO A O 1
ATOM 994 N N . ARG A 1 126 ? -11.121 -12.855 22.179 1.00 69.56 126 ARG A N 1
ATOM 995 C CA . ARG A 1 126 ? -10.168 -13.916 22.526 1.00 69.56 126 ARG A CA 1
ATOM 996 C C . ARG A 1 126 ? -10.872 -15.254 22.358 1.00 69.56 126 ARG A C 1
ATOM 998 O O . ARG A 1 126 ? -11.800 -15.546 23.106 1.00 69.56 126 ARG A O 1
ATOM 1005 N N . THR A 1 127 ? -10.405 -16.066 21.417 1.00 57.59 127 THR A N 1
ATOM 1006 C CA . THR A 1 127 ? -10.863 -17.442 21.228 1.00 57.59 127 THR A CA 1
ATOM 1007 C C . THR A 1 127 ? -10.606 -18.219 22.521 1.00 57.59 127 THR A C 1
ATOM 1009 O O . THR A 1 127 ? -9.482 -18.635 22.797 1.00 57.59 127 THR A O 1
ATOM 1012 N N . ARG A 1 128 ? -11.625 -18.358 23.370 1.00 55.53 128 ARG A N 1
ATOM 1013 C CA . ARG A 1 128 ? -11.610 -19.312 24.478 1.00 55.53 128 ARG A CA 1
ATOM 1014 C C . ARG A 1 128 ? -12.235 -20.603 23.951 1.00 55.53 128 ARG A C 1
ATOM 1016 O O . ARG A 1 128 ? -13.379 -20.548 23.502 1.00 55.53 128 ARG A O 1
ATOM 1023 N N . PRO A 1 129 ? -11.524 -21.742 23.975 1.00 43.56 129 PRO A N 1
ATOM 1024 C CA . PRO A 1 129 ? -12.133 -23.021 23.644 1.00 43.56 129 PRO A CA 1
ATOM 1025 C C . PRO A 1 129 ? -13.131 -23.353 24.760 1.00 43.56 129 PRO A C 1
ATOM 1027 O O . PRO A 1 129 ? -12.719 -23.647 25.878 1.00 43.56 129 PRO A O 1
ATOM 1030 N N . GLY A 1 130 ? -14.430 -23.208 24.492 1.00 52.22 130 GLY A N 1
ATOM 1031 C CA . GLY A 1 130 ? -15.490 -23.580 25.439 1.00 52.22 130 GLY A CA 1
ATOM 1032 C C . GLY A 1 130 ? -16.601 -22.555 25.669 1.00 52.22 130 GLY A C 1
ATOM 1033 O O . GLY A 1 130 ? -17.410 -22.771 26.563 1.00 52.22 130 GLY A O 1
ATOM 1034 N N . HIS A 1 131 ? -16.665 -21.452 24.915 1.00 52.56 131 HIS A N 1
ATOM 1035 C CA . HIS A 1 131 ? -17.845 -20.580 24.934 1.00 52.56 131 HIS A CA 1
ATOM 1036 C C . HIS A 1 131 ? -18.610 -20.760 23.624 1.00 52.56 131 HIS A C 1
ATOM 1038 O O . HIS A 1 131 ? -18.277 -20.159 22.604 1.00 52.56 131 HIS A O 1
ATOM 1044 N N . GLU A 1 132 ? -19.605 -21.637 23.664 1.00 49.72 132 GLU A N 1
ATOM 1045 C CA . GLU A 1 132 ? -20.647 -21.773 22.650 1.00 49.72 132 GLU A CA 1
ATOM 1046 C C . GLU A 1 132 ? -21.528 -20.526 22.762 1.00 49.72 132 GLU A C 1
ATOM 1048 O O . GLU A 1 132 ? -22.549 -20.514 23.441 1.00 49.72 132 GLU A O 1
ATOM 1053 N N . SER A 1 133 ? -21.029 -19.409 22.239 1.00 56.84 133 SER A N 1
ATOM 1054 C CA . SER A 1 133 ? -21.768 -18.155 22.264 1.00 56.84 133 SER A CA 1
ATOM 1055 C C . SER A 1 133 ? -22.839 -18.250 21.188 1.00 56.84 133 SER A C 1
ATOM 1057 O O . SER A 1 133 ? -22.506 -18.497 20.028 1.00 56.84 133 SER A O 1
ATOM 1059 N N . ASP A 1 134 ? -24.097 -18.058 21.583 1.00 61.53 134 ASP A N 1
ATOM 1060 C CA . ASP A 1 134 ? -25.270 -17.823 20.727 1.00 61.53 134 ASP A CA 1
ATOM 1061 C C . ASP A 1 134 ? -25.112 -16.475 19.998 1.00 61.53 134 ASP A C 1
ATOM 1063 O O . ASP A 1 134 ? -25.842 -15.514 20.215 1.00 61.53 134 ASP A O 1
ATOM 1067 N N . SER A 1 135 ? -24.012 -16.343 19.258 1.00 65.75 135 SER A N 1
ATOM 1068 C CA . SER A 1 135 ? -23.647 -15.140 18.531 1.00 65.75 135 SER A CA 1
ATOM 1069 C C . SER A 1 135 ? -24.308 -15.186 17.168 1.00 65.75 135 SER A C 1
ATOM 1071 O O . SER A 1 135 ? -24.175 -16.172 16.438 1.00 65.75 135 SER A O 1
ATOM 1073 N N . ASP A 1 136 ? -24.989 -14.095 16.836 1.00 76.50 136 ASP A N 1
ATOM 1074 C CA . ASP A 1 136 ? -25.596 -13.878 15.532 1.00 76.50 136 ASP A CA 1
ATOM 1075 C C . ASP A 1 136 ? -24.538 -14.110 14.425 1.00 76.50 136 ASP A C 1
ATOM 1077 O O . ASP A 1 136 ? -23.375 -13.710 14.594 1.00 76.50 136 ASP A O 1
ATOM 1081 N N . PRO A 1 137 ? -24.875 -14.764 13.295 1.00 78.88 137 PRO A N 1
ATOM 1082 C CA . PRO A 1 137 ? -23.985 -14.831 12.135 1.00 78.88 137 PRO A CA 1
ATOM 1083 C C . PRO A 1 137 ? -23.375 -13.473 11.739 1.00 78.88 137 PRO A C 1
ATOM 1085 O O . PRO A 1 137 ? -22.230 -13.444 11.278 1.00 78.88 137 PRO A O 1
ATOM 1088 N N . GLU A 1 138 ? -24.079 -12.356 11.956 1.00 80.38 138 GLU A N 1
ATOM 1089 C CA . GLU A 1 138 ? -23.556 -11.006 11.705 1.00 80.38 138 GLU A CA 1
ATOM 1090 C C . GLU A 1 138 ? -22.383 -10.633 12.632 1.00 80.38 138 GLU A C 1
ATOM 1092 O O . GLU A 1 138 ? -21.365 -10.100 12.171 1.00 80.38 138 GLU A O 1
ATOM 1097 N N . ASP A 1 139 ? -22.470 -10.972 13.920 1.00 81.94 139 ASP A N 1
ATOM 1098 C CA . ASP A 1 139 ? -21.405 -10.727 14.902 1.00 81.94 139 ASP A CA 1
ATOM 1099 C C . ASP A 1 139 ? -20.164 -11.569 14.599 1.00 81.94 139 ASP A C 1
ATOM 1101 O O . ASP A 1 139 ? -19.021 -11.113 14.741 1.00 81.94 139 ASP A O 1
ATOM 1105 N N . LEU A 1 140 ? -20.376 -12.802 14.132 1.00 83.75 140 LEU A N 1
ATOM 1106 C CA . LEU A 1 140 ? -19.292 -13.688 13.728 1.00 83.75 140 LEU A CA 1
ATOM 1107 C C . LEU A 1 140 ? -18.546 -13.139 12.502 1.00 83.75 140 LEU A C 1
ATOM 1109 O O . LEU A 1 140 ? -17.310 -13.128 12.488 1.00 83.75 140 LEU A O 1
ATOM 1113 N N . GLU A 1 141 ? -19.274 -12.641 11.496 1.00 86.88 141 GLU A N 1
ATOM 1114 C CA . GLU A 1 141 ? -18.684 -11.993 10.319 1.00 86.88 141 GLU A CA 1
ATOM 1115 C C . GLU A 1 141 ? -17.912 -10.725 10.712 1.00 86.88 141 GLU A C 1
ATOM 1117 O O . GLU A 1 141 ? -16.802 -10.476 10.224 1.00 86.88 141 GLU A O 1
ATOM 1122 N N . HIS A 1 142 ? -18.472 -9.925 11.620 1.00 88.38 142 HIS A N 1
ATOM 1123 C CA . HIS A 1 142 ? -17.825 -8.723 12.127 1.00 88.38 142 HIS A CA 1
ATOM 1124 C C . HIS A 1 142 ? -16.502 -9.048 12.842 1.00 88.38 142 HIS A C 1
ATOM 1126 O O . HIS A 1 142 ? -15.467 -8.431 12.561 1.00 88.38 142 HIS A O 1
ATOM 1132 N N . ALA A 1 143 ? -16.504 -10.065 13.707 1.00 88.38 143 ALA A N 1
ATOM 1133 C CA . ALA A 1 143 ? -15.307 -10.540 14.393 1.00 88.38 143 ALA A CA 1
ATOM 1134 C C . ALA A 1 143 ? -14.237 -11.043 13.412 1.00 88.38 143 ALA A C 1
ATOM 1136 O O . ALA A 1 143 ? -13.048 -10.775 13.604 1.00 88.38 143 ALA A O 1
ATOM 1137 N N . GLU A 1 144 ? -14.636 -11.730 12.340 1.00 90.06 144 GLU A N 1
ATOM 1138 C CA . GLU A 1 144 ? -13.702 -12.220 11.324 1.00 90.06 144 GLU A CA 1
ATOM 1139 C C . GLU A 1 144 ? -13.053 -11.078 10.537 1.00 90.06 144 GLU A C 1
ATOM 1141 O O . GLU A 1 144 ? -11.836 -11.064 10.339 1.00 90.06 144 GLU A O 1
ATOM 1146 N N . LYS A 1 145 ? -13.820 -10.044 10.181 1.00 91.12 145 LYS A N 1
ATOM 1147 C CA . LYS A 1 145 ? -13.260 -8.835 9.559 1.00 91.12 145 LYS A CA 1
ATOM 1148 C C . LYS A 1 145 ? -12.265 -8.127 10.478 1.00 91.12 145 LYS A C 1
ATOM 1150 O O . LYS A 1 145 ? -11.228 -7.670 10.001 1.00 91.12 145 LYS A O 1
ATOM 1155 N N . LEU A 1 146 ? -12.528 -8.059 11.785 1.00 91.94 146 LEU A N 1
ATOM 1156 C CA . LEU A 1 146 ? -11.575 -7.505 12.754 1.00 91.94 146 LEU A CA 1
ATOM 1157 C C . LEU A 1 146 ? -10.293 -8.348 12.850 1.00 91.94 146 LEU A C 1
ATOM 1159 O O . LEU A 1 146 ? -9.198 -7.784 12.910 1.00 91.94 146 LEU A O 1
ATOM 1163 N N . ARG A 1 147 ? -10.396 -9.686 12.804 1.00 91.75 147 ARG A N 1
ATOM 1164 C CA . ARG A 1 147 ? -9.220 -10.576 12.726 1.00 91.75 147 ARG A CA 1
ATOM 1165 C C . ARG A 1 147 ? -8.418 -10.333 11.453 1.00 91.75 147 ARG A C 1
ATOM 1167 O O . ARG A 1 147 ? -7.195 -10.238 11.525 1.00 91.75 147 ARG A O 1
ATOM 1174 N N . GLN A 1 148 ? -9.095 -10.172 10.318 1.00 92.25 148 GLN A N 1
ATOM 1175 C CA . GLN A 1 148 ? -8.454 -9.861 9.044 1.00 92.25 148 GLN A CA 1
ATOM 1176 C C . GLN A 1 148 ? -7.718 -8.515 9.097 1.00 92.25 148 GLN A C 1
ATOM 1178 O O . GLN A 1 148 ? -6.565 -8.436 8.684 1.00 92.25 148 GLN A O 1
ATOM 1183 N N . VAL A 1 149 ? -8.350 -7.465 9.633 1.00 92.06 149 VAL A N 1
ATOM 1184 C CA . VAL A 1 149 ? -7.723 -6.143 9.805 1.00 92.06 149 VAL A CA 1
ATOM 1185 C C . VAL A 1 149 ? -6.486 -6.240 10.695 1.00 92.06 149 VAL A C 1
ATOM 1187 O O . VAL A 1 149 ? -5.433 -5.726 10.325 1.00 92.06 149 VAL A O 1
ATOM 1190 N N . LYS A 1 150 ? -6.582 -6.947 11.827 1.00 92.62 150 LYS A N 1
ATOM 1191 C CA . LYS A 1 150 ? -5.446 -7.189 12.721 1.00 92.62 150 LYS A CA 1
ATOM 1192 C C . LYS A 1 150 ? -4.284 -7.859 11.978 1.00 92.62 150 LYS A C 1
ATOM 1194 O O . LYS A 1 150 ? -3.176 -7.339 12.028 1.00 92.62 150 LYS A O 1
ATOM 1199 N N . ALA A 1 151 ? -4.541 -8.968 11.283 1.00 92.25 151 ALA A N 1
ATOM 1200 C CA . ALA A 1 151 ? -3.506 -9.731 10.584 1.00 92.25 151 ALA A CA 1
ATOM 1201 C C . ALA A 1 151 ? -2.788 -8.892 9.514 1.00 92.25 151 ALA A C 1
ATOM 1203 O O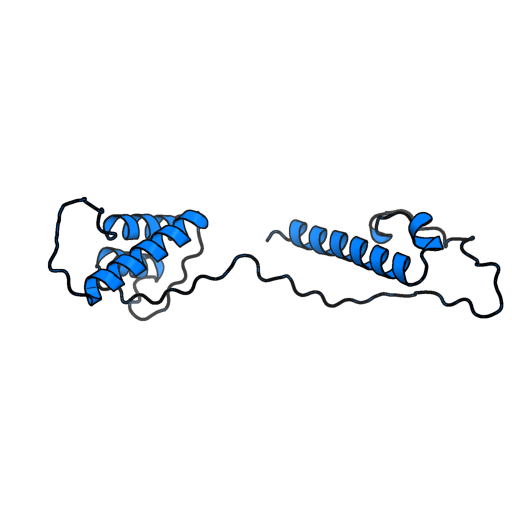 . ALA A 1 151 ? -1.565 -8.899 9.443 1.00 92.25 151 ALA A O 1
ATOM 1204 N N . VAL A 1 152 ? -3.543 -8.112 8.734 1.00 90.38 152 VAL A N 1
ATOM 1205 C CA . VAL A 1 152 ? -2.977 -7.226 7.704 1.00 90.38 152 VAL A CA 1
ATOM 1206 C C . VAL A 1 152 ? -2.098 -6.145 8.316 1.00 90.38 152 VAL A C 1
ATOM 1208 O O . VAL A 1 152 ? -1.030 -5.853 7.791 1.00 90.38 152 VAL A O 1
ATOM 1211 N N . ILE A 1 153 ? -2.537 -5.523 9.412 1.00 91.12 153 ILE A N 1
ATOM 1212 C CA . ILE A 1 153 ? -1.758 -4.456 10.045 1.00 91.12 153 ILE A CA 1
ATOM 1213 C C . ILE A 1 153 ? -0.500 -5.029 10.719 1.00 91.12 153 ILE A C 1
ATOM 1215 O O . ILE A 1 153 ? 0.542 -4.387 10.665 1.00 91.12 153 ILE A O 1
ATOM 1219 N N . GLU A 1 154 ? -0.569 -6.237 11.290 1.00 91.88 154 GLU A N 1
ATOM 1220 C CA . GLU A 1 154 ? 0.589 -6.946 11.863 1.00 91.88 154 GLU A CA 1
ATOM 1221 C C . GLU A 1 154 ? 1.634 -7.357 10.816 1.00 91.88 154 GLU A C 1
ATOM 1223 O O . GLU A 1 154 ? 2.803 -7.463 11.159 1.00 91.88 154 GLU A O 1
ATOM 1228 N N . GLU A 1 155 ? 1.250 -7.573 9.555 1.00 88.56 155 GLU A N 1
ATOM 1229 C CA . GLU A 1 155 ? 2.203 -7.847 8.466 1.00 88.56 155 GLU A CA 1
ATOM 1230 C C . GLU A 1 155 ? 2.907 -6.572 7.961 1.00 88.56 155 GLU A C 1
ATOM 1232 O O . GLU A 1 155 ? 4.010 -6.628 7.418 1.00 88.56 155 GLU A O 1
ATOM 1237 N N . VAL A 1 156 ? 2.258 -5.413 8.109 1.00 82.38 156 VAL A N 1
ATOM 1238 C CA . VAL A 1 156 ? 2.735 -4.124 7.577 1.00 82.38 156 VAL A CA 1
ATOM 1239 C C . VAL A 1 156 ? 3.602 -3.349 8.578 1.00 82.38 156 VAL A C 1
ATOM 1241 O O . VAL A 1 156 ? 4.411 -2.520 8.148 1.00 82.38 156 VAL A O 1
ATOM 1244 N N . LEU A 1 157 ? 3.410 -3.576 9.881 1.00 85.25 157 LEU A N 1
ATOM 1245 C CA . LEU A 1 157 ? 4.166 -2.958 10.980 1.00 85.25 157 LEU A CA 1
ATOM 1246 C C . LEU A 1 157 ? 5.422 -3.758 11.334 1.00 85.25 157 LEU A C 1
ATOM 1248 O O . LEU A 1 157 ? 6.480 -3.102 11.478 1.00 85.25 157 LEU A O 1
#

Radius of gyration: 28.42 Å; chains: 1; bounding box: 63×40×72 Å

Organism: Brassica campestris (NCBI:txid3711)

InterPro domains:
  IPR029033 Histidine phosphatase superfamily [SSF53254] (29-101)
  IPR037446 Histidine acid phosphatase, VIP1 family [PTHR12750] (8-155)

Foldseek 3Di:
DDPVVVVVVVQVVVLVVVLVCCVVPPVVVSVVDDSGDPVVDPDPPDDPVDPDPPDDDDDDDDPDDDDDDDDDPPDDDDDFDADDPDPQVQVLQCVQVVNDNPDDGDQDDLVSLVSVLVSLVVVQDDDDPPDPDPDDPVVVVNNVSSVVSNVVSVVVD

Secondary structure (DSSP, 8-state):
--HHHHHHHHHHHHHHHHHHHHHHH-HHHHTTS-SS-GGG--S-----TT----SSS------------PPPPSS-----------HHHHHHHHHHTTT-TTS-----SHHHHHHHHHHHHHHS----TT------HHHHHHHHHHHHHHHHHHHH-